Protein AF-A0ABD1WNF9-F1 (afdb_monomer_lite)

Structure (mmCIF, N/CA/C/O backbone):
data_AF-A0ABD1WNF9-F1
#
_entry.id   AF-A0ABD1WNF9-F1
#
loop_
_atom_site.group_PDB
_atom_site.id
_atom_site.type_symbol
_atom_site.label_atom_id
_atom_site.label_alt_id
_atom_site.label_comp_id
_atom_site.label_asym_id
_atom_site.label_entity_id
_atom_site.label_seq_id
_atom_site.pdbx_PDB_ins_code
_atom_site.Cartn_x
_atom_site.Cartn_y
_atom_site.Cartn_z
_atom_site.occupancy
_atom_site.B_iso_or_equiv
_atom_site.auth_seq_id
_atom_site.auth_comp_id
_atom_site.auth_asym_id
_atom_site.auth_atom_id
_atom_site.pdbx_PDB_model_num
ATOM 1 N N . MET A 1 1 ? 26.201 23.017 -16.719 1.00 38.09 1 MET A N 1
ATOM 2 C CA . MET A 1 1 ? 25.060 22.363 -17.398 1.00 38.09 1 MET A CA 1
ATOM 3 C C . MET A 1 1 ? 24.218 21.630 -16.353 1.00 38.09 1 MET A C 1
ATOM 5 O O . MET A 1 1 ? 24.542 20.507 -15.992 1.00 38.09 1 MET A O 1
ATOM 9 N N . VAL A 1 2 ? 23.198 22.276 -15.782 1.00 37.41 2 VAL A N 1
ATOM 10 C CA . VAL A 1 2 ? 22.316 21.637 -14.786 1.00 37.41 2 VAL A CA 1
ATOM 11 C C . VAL A 1 2 ? 21.243 20.855 -15.546 1.00 37.41 2 VAL A C 1
ATOM 13 O O . VAL A 1 2 ? 20.424 21.456 -16.235 1.00 37.41 2 VAL A O 1
ATOM 16 N N . LYS A 1 3 ? 21.259 19.516 -15.471 1.00 38.62 3 LYS A N 1
ATOM 17 C CA . LYS A 1 3 ? 20.184 18.677 -16.029 1.00 38.62 3 LYS A CA 1
ATOM 18 C C . LYS A 1 3 ? 18.899 18.947 -15.240 1.00 38.62 3 LYS A C 1
ATOM 20 O O . LYS A 1 3 ? 18.808 18.597 -14.064 1.00 38.62 3 LYS A O 1
ATOM 25 N N . GLY A 1 4 ? 17.924 19.589 -15.881 1.00 35.06 4 GLY A N 1
ATOM 26 C CA . GLY A 1 4 ? 16.604 19.839 -15.308 1.00 35.06 4 GLY A CA 1
ATOM 27 C C . GLY A 1 4 ? 15.901 18.528 -14.953 1.00 35.06 4 GLY A C 1
ATOM 28 O O . GLY A 1 4 ? 15.730 17.656 -15.803 1.00 35.06 4 GLY A O 1
ATOM 29 N N . ARG A 1 5 ? 15.493 18.379 -13.686 1.00 37.81 5 ARG A N 1
ATOM 30 C CA . ARG A 1 5 ? 14.585 17.310 -13.252 1.00 37.81 5 ARG A CA 1
ATOM 31 C C . ARG A 1 5 ? 13.204 17.591 -13.835 1.00 37.81 5 ARG A C 1
ATOM 33 O O . ARG A 1 5 ? 12.504 18.480 -13.361 1.00 37.81 5 ARG A O 1
ATOM 40 N N . GLN A 1 6 ? 12.799 16.807 -14.826 1.00 34.72 6 GLN A N 1
ATOM 41 C CA . GLN A 1 6 ? 11.392 16.667 -15.187 1.00 34.72 6 GLN A CA 1
ATOM 42 C C . GLN A 1 6 ? 10.693 15.983 -14.004 1.00 34.72 6 GLN A C 1
ATOM 44 O O . GLN A 1 6 ? 10.845 14.780 -13.795 1.00 34.72 6 GLN A O 1
ATOM 49 N N . LYS A 1 7 ? 9.994 16.757 -13.167 1.00 34.06 7 LYS A N 1
ATOM 50 C CA . LYS A 1 7 ? 9.089 16.182 -12.169 1.00 34.06 7 LYS A CA 1
ATOM 51 C C . LYS A 1 7 ? 7.933 15.544 -12.932 1.00 34.06 7 LYS A C 1
ATOM 53 O O . LYS A 1 7 ? 7.216 16.240 -13.647 1.00 34.06 7 LYS A O 1
ATOM 58 N N . GLN A 1 8 ? 7.786 14.225 -12.810 1.00 43.91 8 GLN A N 1
ATOM 59 C CA . GLN A 1 8 ? 6.641 13.506 -13.359 1.00 43.91 8 GLN A CA 1
ATOM 60 C C . GLN A 1 8 ? 5.372 14.141 -12.779 1.00 43.91 8 GLN A C 1
ATOM 62 O O . GLN A 1 8 ? 5.167 14.157 -11.568 1.00 43.91 8 GLN A O 1
ATOM 67 N N . LYS A 1 9 ? 4.565 14.731 -13.657 1.00 35.78 9 LYS A N 1
ATOM 68 C CA . LYS A 1 9 ? 3.276 15.335 -13.329 1.00 35.78 9 LYS A CA 1
ATOM 69 C C . LYS A 1 9 ? 2.380 14.254 -12.718 1.00 35.78 9 LYS A C 1
ATOM 71 O O . LYS A 1 9 ? 2.201 13.211 -13.342 1.00 35.78 9 LYS A O 1
ATOM 76 N N . TYR A 1 10 ? 1.853 14.506 -11.520 1.00 41.12 10 TYR A N 1
ATOM 77 C CA . TYR A 1 10 ? 0.795 13.708 -10.894 1.00 41.12 10 TYR A CA 1
ATOM 78 C C . TYR A 1 10 ? -0.298 13.418 -11.935 1.00 41.12 10 TYR A C 1
ATOM 80 O O . TYR A 1 10 ? -0.818 14.350 -12.557 1.00 41.12 10 TYR A O 1
ATOM 88 N N . ARG A 1 11 ? -0.566 12.132 -12.196 1.00 43.72 11 ARG A N 1
ATOM 89 C CA . ARG A 1 11 ? -1.571 11.657 -13.157 1.00 43.72 11 ARG A CA 1
ATOM 90 C C . ARG A 1 11 ? -2.791 11.177 -12.360 1.00 43.72 11 ARG A C 1
ATOM 92 O O . ARG A 1 11 ? -2.785 10.036 -11.909 1.00 43.72 11 ARG A O 1
ATOM 99 N N . PRO A 1 12 ? -3.823 12.017 -12.177 1.00 37.00 12 PRO A N 1
ATOM 100 C CA . PRO A 1 12 ? -5.008 11.665 -11.388 1.00 37.00 12 PRO A CA 1
ATOM 101 C C . PRO A 1 12 ? -5.859 10.536 -12.001 1.00 37.00 12 PRO A C 1
ATOM 103 O O . PRO A 1 12 ? -6.752 10.021 -11.345 1.00 37.00 12 PRO A O 1
ATOM 106 N N . GLU A 1 13 ? -5.585 10.117 -13.238 1.00 37.06 13 GLU A N 1
ATOM 107 C CA . GLU A 1 13 ? -6.429 9.173 -13.987 1.00 37.06 13 GLU A CA 1
ATOM 108 C C . GLU A 1 13 ? -6.183 7.691 -13.647 1.00 37.06 13 GLU A C 1
ATOM 110 O O . GLU A 1 13 ? -7.001 6.845 -13.987 1.00 37.06 13 GLU A O 1
ATOM 115 N N . ILE A 1 14 ? -5.109 7.359 -12.920 1.00 43.38 14 ILE A N 1
ATOM 116 C CA . ILE A 1 14 ? -4.893 5.999 -12.375 1.00 43.38 14 ILE A CA 1
ATOM 117 C C . ILE A 1 14 ? -5.662 5.812 -11.045 1.00 43.38 14 ILE A C 1
ATOM 119 O O . ILE A 1 14 ? -5.807 4.703 -10.536 1.00 43.38 14 ILE A O 1
ATOM 123 N N . PHE A 1 15 ? -6.207 6.898 -10.484 1.00 40.81 15 PHE A N 1
ATOM 124 C CA . PHE A 1 15 ? -6.558 6.992 -9.066 1.00 40.81 15 PHE A CA 1
ATOM 125 C C . PHE A 1 15 ? -7.985 6.553 -8.689 1.00 40.81 15 PHE A C 1
ATOM 127 O O . PHE A 1 15 ? -8.311 6.540 -7.504 1.00 40.81 15 PHE A O 1
ATOM 134 N N . GLU A 1 16 ? -8.832 6.171 -9.647 1.00 36.72 16 GLU A N 1
ATOM 135 C CA . GLU A 1 16 ? -10.251 5.856 -9.377 1.00 36.72 16 GLU A CA 1
ATOM 136 C C . GLU A 1 16 ? -10.591 4.353 -9.363 1.00 36.72 16 GLU A C 1
ATOM 138 O O . GLU A 1 16 ? -11.639 3.983 -8.845 1.00 36.72 16 GLU A O 1
ATOM 143 N N . SER A 1 17 ? -9.739 3.448 -9.865 1.00 36.03 17 SER A N 1
ATOM 144 C CA . SER A 1 17 ? -10.204 2.076 -10.174 1.00 36.03 17 SER A CA 1
ATOM 145 C C . SER A 1 17 ? -9.730 0.939 -9.254 1.00 36.03 17 SER A C 1
ATOM 147 O O . SER A 1 17 ? -10.156 -0.196 -9.460 1.00 36.03 17 SER A O 1
ATOM 149 N N . CYS A 1 18 ? -8.861 1.156 -8.263 1.00 40.19 18 CYS A N 1
ATOM 150 C CA . CYS A 1 18 ? -8.205 0.030 -7.572 1.00 40.19 18 CYS A CA 1
ATOM 151 C C . CYS A 1 18 ? -8.088 0.183 -6.052 1.00 40.19 18 CYS A C 1
ATOM 153 O O . CYS A 1 18 ? -7.005 0.085 -5.491 1.00 40.19 18 CYS A O 1
ATOM 155 N N . ALA A 1 19 ? -9.211 0.391 -5.364 1.00 41.78 19 ALA A N 1
ATOM 156 C CA . ALA A 1 19 ? -9.322 0.016 -3.953 1.00 41.78 19 ALA A CA 1
ATOM 157 C C . ALA A 1 19 ? -10.797 -0.118 -3.548 1.00 41.78 19 ALA A C 1
ATOM 159 O O . ALA A 1 19 ? -11.384 0.804 -2.980 1.00 41.78 19 ALA A O 1
ATOM 160 N N . ILE A 1 20 ? -11.410 -1.279 -3.795 1.00 41.22 20 ILE A N 1
ATOM 161 C CA . ILE A 1 20 ? -12.638 -1.638 -3.074 1.00 41.22 20 ILE A CA 1
ATOM 162 C C . ILE A 1 20 ? -12.205 -2.150 -1.698 1.00 41.22 20 ILE A C 1
ATOM 164 O O . ILE A 1 20 ? -11.881 -3.319 -1.515 1.00 41.22 20 ILE A O 1
ATOM 168 N N . ALA A 1 21 ? -12.144 -1.240 -0.730 1.00 44.72 21 ALA A N 1
ATOM 169 C CA . ALA A 1 21 ? -11.974 -1.570 0.677 1.00 44.72 21 ALA A CA 1
ATOM 170 C C . ALA A 1 21 ? -13.355 -1.780 1.313 1.00 44.72 21 ALA A C 1
ATOM 172 O O . ALA A 1 21 ? -14.084 -0.812 1.536 1.00 44.72 21 ALA A O 1
ATOM 173 N N . SER A 1 22 ? -13.712 -3.029 1.619 1.00 43.25 22 SER A N 1
ATOM 174 C CA . SER A 1 22 ? -14.853 -3.321 2.494 1.00 43.25 22 SER A CA 1
ATOM 175 C C . SER A 1 22 ? -14.349 -3.392 3.934 1.00 43.25 22 SER A C 1
ATOM 177 O O . SER A 1 22 ? -13.596 -4.301 4.279 1.00 43.25 22 SER A O 1
ATOM 179 N N . ALA A 1 23 ? -14.735 -2.419 4.759 1.00 47.34 23 ALA A N 1
ATOM 180 C CA . ALA A 1 23 ? -14.461 -2.394 6.192 1.00 47.34 23 ALA A CA 1
ATOM 181 C C . ALA A 1 23 ? -15.792 -2.246 6.943 1.00 47.34 23 ALA A C 1
ATOM 183 O O . ALA A 1 23 ? -16.537 -1.301 6.689 1.00 47.34 23 ALA A O 1
ATOM 184 N N . THR A 1 24 ? -16.098 -3.186 7.835 1.00 44.91 24 THR A N 1
ATOM 185 C CA . THR A 1 24 ? -17.249 -3.145 8.754 1.00 44.91 24 THR A CA 1
ATOM 186 C C . THR A 1 24 ? -16.813 -2.572 10.103 1.00 44.91 24 THR A C 1
ATOM 188 O O . THR A 1 24 ? -15.778 -2.971 10.625 1.00 44.91 24 THR A O 1
ATOM 191 N N . GLU A 1 25 ? -17.567 -1.621 10.658 1.00 39.94 25 GLU A N 1
ATOM 192 C CA . GLU A 1 25 ? -17.154 -0.802 11.810 1.00 39.94 25 GLU A CA 1
ATOM 193 C C . GLU A 1 25 ? -17.573 -1.388 13.174 1.00 39.94 25 GLU A C 1
ATOM 195 O O . GLU A 1 25 ? -18.751 -1.344 13.518 1.00 39.94 25 GLU A O 1
ATOM 200 N N . HIS A 1 26 ? -16.614 -1.873 13.975 1.00 45.22 26 HIS A N 1
ATOM 201 C CA . HIS A 1 26 ? -16.548 -1.736 15.446 1.00 45.22 26 HIS A CA 1
ATOM 202 C C . HIS A 1 26 ? -15.236 -2.339 15.983 1.00 45.22 26 HIS A C 1
ATOM 204 O O . HIS A 1 26 ? -14.664 -3.229 15.362 1.00 45.22 26 HIS A O 1
ATOM 210 N N . TRP A 1 27 ? -14.727 -1.813 17.101 1.00 50.66 27 TRP A N 1
ATOM 211 C CA . TRP A 1 27 ? -13.357 -2.053 17.567 1.00 50.66 27 TRP A CA 1
ATOM 212 C C . TRP A 1 27 ? -13.242 -3.150 18.629 1.00 50.66 27 TRP A C 1
ATOM 214 O O . TRP A 1 27 ? -13.549 -2.897 19.792 1.00 50.66 27 TRP A O 1
ATOM 224 N N . GLN A 1 28 ? -12.675 -4.298 18.244 1.00 43.78 28 GLN A N 1
ATOM 225 C CA . GLN A 1 28 ? -11.887 -5.196 19.099 1.00 43.78 28 GLN A CA 1
ATOM 226 C C . GLN A 1 28 ? -11.015 -6.092 18.199 1.00 43.78 28 GLN A C 1
ATOM 228 O O . GLN A 1 28 ? -11.530 -6.994 17.566 1.00 43.78 28 GLN A O 1
ATOM 233 N N . THR A 1 29 ? -9.716 -5.767 18.094 1.00 47.03 29 THR A N 1
ATOM 234 C CA . THR A 1 29 ? -8.624 -6.508 17.403 1.00 47.03 29 THR A CA 1
ATOM 235 C C . THR A 1 29 ? -8.866 -7.023 15.963 1.00 47.03 29 THR A C 1
ATOM 237 O O . THR A 1 29 ? -9.859 -7.646 15.613 1.00 47.03 29 THR A O 1
ATOM 240 N N . ALA A 1 30 ? -7.917 -6.757 15.057 1.00 53.53 30 ALA A N 1
ATOM 241 C CA . ALA A 1 30 ? -7.964 -7.304 13.698 1.00 53.53 30 ALA A CA 1
ATOM 242 C C . ALA A 1 30 ? -7.572 -8.790 13.722 1.00 53.53 30 ALA A C 1
ATOM 244 O O . ALA A 1 30 ? -6.387 -9.115 13.666 1.00 53.53 30 ALA A O 1
ATOM 245 N N . ASP A 1 31 ? -8.559 -9.679 13.814 1.00 56.00 31 ASP A N 1
ATOM 246 C CA . ASP A 1 31 ? -8.329 -11.124 13.933 1.00 56.00 31 ASP A CA 1
ATOM 247 C C . ASP A 1 31 ? -7.832 -11.753 12.620 1.00 56.00 31 ASP A C 1
ATOM 249 O O . ASP A 1 31 ? -7.121 -12.759 12.633 1.00 56.00 31 ASP A O 1
ATOM 253 N N . ALA A 1 32 ? -8.158 -11.151 11.466 1.00 63.84 32 ALA A N 1
ATOM 254 C CA . ALA A 1 32 ? -7.651 -11.590 10.166 1.00 63.84 32 ALA A CA 1
ATOM 255 C C . ALA A 1 32 ? -7.634 -10.464 9.117 1.00 63.84 32 ALA A C 1
ATOM 257 O O . ALA A 1 32 ? -8.624 -9.765 8.899 1.00 63.84 32 ALA A O 1
ATOM 258 N N . SER A 1 33 ? -6.523 -10.340 8.382 1.00 69.38 33 SER A N 1
ATOM 259 C CA . SER A 1 33 ? -6.440 -9.514 7.170 1.00 69.38 33 SER A CA 1
ATOM 260 C C . SER A 1 33 ? -6.066 -10.378 5.965 1.00 69.38 33 SER A C 1
ATOM 262 O O . SER A 1 33 ? -5.162 -11.213 6.034 1.00 69.38 33 SER A O 1
ATOM 264 N N . LYS A 1 34 ? -6.780 -10.202 4.848 1.00 78.88 34 LYS A N 1
ATOM 265 C CA . LYS A 1 34 ? -6.513 -10.881 3.575 1.00 78.88 34 LYS A CA 1
ATOM 266 C C . LYS A 1 34 ? -6.234 -9.824 2.510 1.00 78.88 34 LYS A C 1
ATOM 268 O O . LYS A 1 34 ? -7.035 -8.915 2.305 1.00 78.88 34 LYS A O 1
ATOM 273 N N . LEU A 1 35 ? -5.094 -9.960 1.839 1.00 82.81 35 LEU A N 1
ATOM 274 C CA . LEU A 1 35 ? -4.640 -9.063 0.780 1.00 82.81 35 LEU A CA 1
ATOM 275 C C . LEU A 1 35 ? -4.376 -9.876 -0.490 1.00 82.81 35 LEU A C 1
ATOM 277 O O . LEU A 1 35 ? -3.694 -10.902 -0.429 1.00 82.81 35 LEU A O 1
ATOM 281 N N . VAL A 1 36 ? -4.904 -9.426 -1.625 1.00 85.94 36 VAL A N 1
ATOM 282 C CA . VAL A 1 36 ? -4.656 -10.009 -2.953 1.00 85.94 36 VAL A CA 1
ATOM 283 C C . VAL A 1 36 ? -4.009 -8.946 -3.827 1.00 85.94 36 VAL A C 1
ATOM 285 O O . VAL A 1 36 ? -4.473 -7.810 -3.841 1.00 85.94 36 VAL A O 1
ATOM 288 N N . PHE A 1 37 ? -2.946 -9.319 -4.538 1.00 86.50 37 PHE A N 1
ATOM 289 C CA . PHE A 1 37 ? -2.205 -8.436 -5.435 1.00 86.50 37 PHE A CA 1
ATOM 290 C C . PHE A 1 37 ? -2.102 -9.095 -6.804 1.00 86.50 37 PHE A C 1
ATOM 292 O O . PHE A 1 37 ? -1.540 -10.184 -6.914 1.00 86.50 37 PHE A O 1
ATOM 299 N N . ASP A 1 38 ? -2.627 -8.425 -7.819 1.00 85.38 38 ASP A N 1
ATOM 300 C CA . ASP A 1 38 ? -2.501 -8.803 -9.221 1.00 85.38 38 ASP A CA 1
ATOM 301 C C . ASP A 1 38 ? -1.567 -7.794 -9.894 1.00 85.38 38 ASP A C 1
ATOM 303 O O . ASP A 1 38 ? -1.852 -6.597 -9.919 1.00 85.38 38 ASP A O 1
ATOM 307 N N . GLY A 1 39 ? -0.377 -8.237 -10.292 1.00 87.94 39 GLY A N 1
ATOM 308 C CA . GLY A 1 39 ? 0.677 -7.379 -10.834 1.00 87.94 39 GLY A CA 1
ATOM 309 C C . GLY A 1 39 ? 0.698 -7.411 -12.357 1.00 87.94 39 GLY A C 1
ATOM 310 O O . GLY A 1 39 ? 0.523 -8.468 -12.955 1.00 87.94 39 GLY A O 1
ATOM 311 N N . HIS A 1 40 ? 0.991 -6.279 -12.990 1.00 89.19 40 HIS A N 1
ATOM 312 C CA . HIS A 1 40 ? 1.162 -6.187 -14.439 1.00 89.19 40 HIS A CA 1
ATOM 313 C C . HIS A 1 40 ? 2.345 -5.282 -14.799 1.00 89.19 40 HIS A C 1
ATOM 315 O O . HIS A 1 40 ? 2.712 -4.385 -14.043 1.00 89.19 40 HIS A O 1
ATOM 321 N N . GLY A 1 41 ?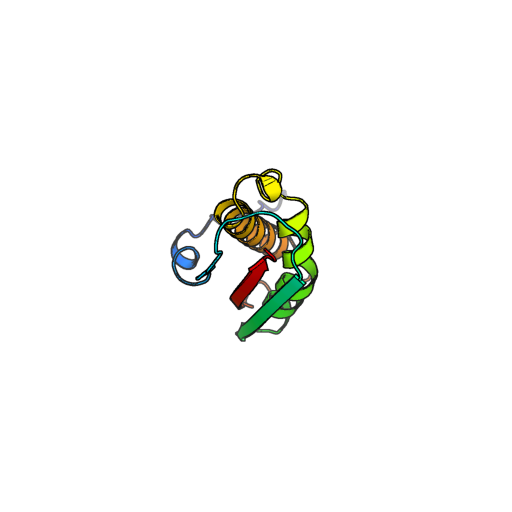 2.959 -5.507 -15.965 1.00 86.75 41 GLY A N 1
ATOM 322 C CA . GLY A 1 41 ? 4.101 -4.700 -16.422 1.00 86.75 41 GLY A CA 1
ATOM 323 C C . GLY A 1 41 ? 5.360 -4.830 -15.552 1.00 86.75 41 GLY A C 1
ATOM 324 O O . GLY A 1 41 ? 6.193 -3.941 -15.578 1.00 86.75 41 GLY A O 1
ATOM 325 N N . GLY A 1 42 ? 5.478 -5.900 -14.756 1.00 88.94 42 GLY A N 1
ATOM 326 C CA . GLY A 1 42 ? 6.585 -6.139 -13.824 1.00 88.94 42 GLY A CA 1
ATOM 327 C C . GLY A 1 42 ? 6.097 -6.609 -12.449 1.00 88.94 42 GLY A C 1
ATOM 328 O O . GLY A 1 42 ? 4.910 -6.533 -12.136 1.00 88.94 42 GLY A O 1
ATOM 329 N N . ILE A 1 43 ? 7.008 -7.118 -11.614 1.00 90.75 43 ILE A N 1
ATOM 330 C CA . ILE A 1 43 ? 6.676 -7.639 -10.269 1.00 90.75 43 ILE A CA 1
ATOM 331 C C . ILE A 1 43 ? 6.824 -6.597 -9.154 1.00 90.75 43 ILE A C 1
ATOM 333 O O . ILE A 1 43 ? 6.438 -6.861 -8.009 1.00 90.75 43 ILE A O 1
ATOM 337 N N . ASP A 1 44 ? 7.421 -5.448 -9.468 1.00 92.69 44 ASP A N 1
ATOM 338 C CA . ASP A 1 44 ? 7.904 -4.490 -8.478 1.00 92.69 44 ASP A CA 1
ATOM 339 C C . ASP A 1 44 ? 6.759 -3.799 -7.750 1.00 92.69 44 ASP A C 1
ATOM 341 O O . ASP A 1 44 ? 6.742 -3.829 -6.522 1.00 92.69 44 ASP A O 1
ATOM 345 N N . ALA A 1 45 ? 5.760 -3.276 -8.466 1.00 91.19 45 ALA A N 1
ATOM 346 C CA . ALA A 1 45 ? 4.578 -2.671 -7.855 1.00 91.19 45 ALA A CA 1
ATOM 347 C C . ALA A 1 45 ? 3.845 -3.643 -6.912 1.00 91.19 45 ALA A C 1
ATOM 349 O O . ALA A 1 45 ? 3.605 -3.319 -5.748 1.00 91.19 45 ALA A O 1
ATOM 350 N N . ALA A 1 46 ? 3.554 -4.868 -7.365 1.00 90.19 46 ALA A N 1
ATOM 351 C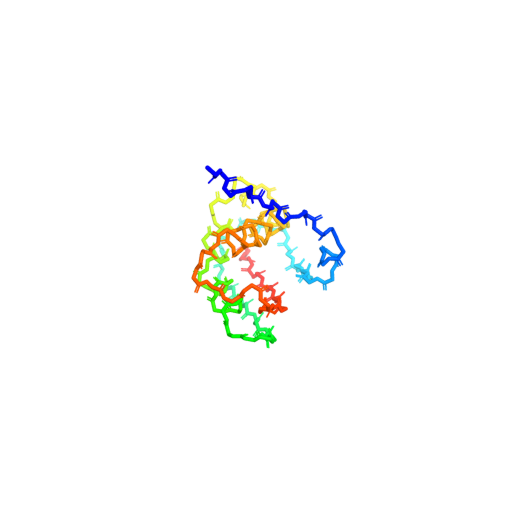 CA . ALA A 1 46 ? 2.885 -5.883 -6.544 1.00 90.19 46 ALA A CA 1
ATOM 352 C C . ALA A 1 46 ? 3.717 -6.264 -5.307 1.00 90.19 46 ALA A C 1
ATOM 354 O O . ALA A 1 46 ? 3.204 -6.344 -4.188 1.00 90.19 46 ALA A O 1
ATOM 355 N N . SER A 1 47 ? 5.026 -6.461 -5.486 1.00 93.25 47 SER A N 1
ATOM 356 C CA . SER A 1 47 ? 5.936 -6.822 -4.396 1.00 93.25 47 SER A CA 1
ATOM 357 C C . SER A 1 47 ? 6.135 -5.682 -3.401 1.00 93.25 47 SER A C 1
ATOM 359 O O . SER A 1 47 ? 6.206 -5.932 -2.197 1.00 93.25 47 SER A O 1
ATOM 361 N N . PHE A 1 48 ? 6.223 -4.444 -3.882 1.00 94.12 48 PHE A N 1
ATOM 362 C CA . PHE A 1 48 ? 6.370 -3.253 -3.059 1.00 94.12 48 PHE A CA 1
ATOM 363 C C . PHE A 1 48 ? 5.116 -3.009 -2.226 1.00 94.12 48 PHE A C 1
ATOM 365 O O . PHE A 1 48 ? 5.212 -2.883 -1.004 1.00 94.12 48 PHE A O 1
ATOM 372 N N . THR A 1 49 ? 3.940 -3.018 -2.855 1.00 92.19 49 THR A N 1
ATOM 373 C CA . THR A 1 49 ? 2.669 -2.802 -2.158 1.00 92.19 49 THR A CA 1
ATOM 374 C C . THR A 1 49 ? 2.448 -3.888 -1.110 1.00 92.19 49 THR A C 1
ATOM 376 O O . THR A 1 49 ? 2.217 -3.561 0.052 1.00 92.19 49 THR A O 1
ATOM 379 N N . ARG A 1 50 ? 2.651 -5.171 -1.448 1.00 90.44 50 ARG A N 1
ATOM 380 C CA . ARG A 1 50 ? 2.537 -6.285 -0.488 1.00 90.44 50 ARG A CA 1
ATOM 381 C C . ARG A 1 50 ? 3.438 -6.124 0.739 1.00 90.44 50 ARG A C 1
ATOM 383 O O . ARG A 1 50 ? 3.021 -6.459 1.842 1.00 90.44 50 ARG A O 1
ATOM 390 N N . LYS A 1 51 ? 4.665 -5.626 0.559 1.00 92.81 51 LYS A N 1
ATOM 391 C CA . LYS A 1 51 ? 5.638 -5.447 1.651 1.00 92.81 51 LYS A CA 1
ATOM 392 C C . LYS A 1 51 ? 5.319 -4.260 2.564 1.00 92.81 51 LYS A C 1
ATOM 394 O O . LYS A 1 51 ? 5.697 -4.295 3.730 1.00 92.81 51 LYS A O 1
ATOM 399 N N . ASN A 1 52 ? 4.666 -3.215 2.051 1.00 93.38 52 ASN A N 1
ATOM 400 C CA . ASN A 1 52 ? 4.544 -1.938 2.762 1.00 93.38 52 ASN A CA 1
ATOM 401 C C . ASN A 1 52 ? 3.113 -1.581 3.188 1.00 93.38 52 ASN A C 1
ATOM 403 O O . ASN A 1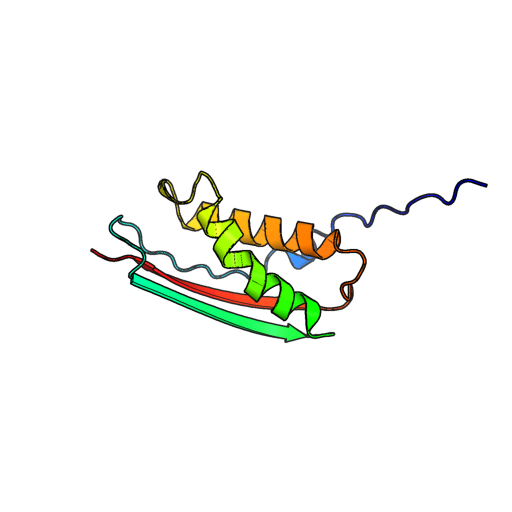 52 ? 2.945 -0.837 4.153 1.00 93.38 52 ASN A O 1
ATOM 407 N N . ILE A 1 53 ? 2.080 -2.095 2.512 1.00 91.19 53 ILE A N 1
ATOM 408 C CA . ILE A 1 53 ? 0.707 -1.601 2.695 1.00 91.19 53 ILE A CA 1
ATOM 409 C C . ILE A 1 53 ? 0.189 -1.797 4.122 1.00 91.19 53 ILE A C 1
ATOM 411 O O . ILE A 1 53 ? -0.395 -0.877 4.682 1.00 91.19 53 ILE A O 1
ATOM 415 N N . LEU A 1 54 ? 0.467 -2.943 4.755 1.00 88.50 54 LEU A N 1
ATOM 416 C CA . LEU A 1 54 ? 0.010 -3.217 6.121 1.00 88.50 54 LEU A CA 1
ATOM 417 C C . LEU A 1 54 ? 0.627 -2.237 7.127 1.00 88.50 54 LEU A C 1
ATOM 419 O O . LEU A 1 54 ? -0.070 -1.701 7.983 1.00 88.50 54 LEU A O 1
ATOM 423 N N . LYS A 1 55 ? 1.922 -1.939 6.969 1.00 91.50 55 LYS A N 1
ATOM 424 C CA . LYS A 1 55 ? 2.625 -0.934 7.770 1.00 91.50 55 LYS A CA 1
ATOM 425 C C . LYS A 1 55 ? 1.977 0.440 7.605 1.00 91.50 55 LYS A C 1
ATOM 427 O O . LYS A 1 55 ? 1.702 1.104 8.595 1.00 91.50 55 LYS A O 1
ATOM 432 N N . PHE A 1 56 ? 1.692 0.855 6.372 1.00 94.12 56 PHE A N 1
ATOM 433 C CA . PHE A 1 56 ? 1.064 2.153 6.121 1.00 94.12 56 PHE A CA 1
ATOM 434 C C . PHE A 1 56 ? -0.359 2.254 6.671 1.00 94.12 56 PHE A C 1
ATOM 436 O O . PHE A 1 56 ? -0.741 3.334 7.106 1.00 94.12 56 PHE A O 1
ATOM 443 N N . ILE A 1 57 ? -1.115 1.152 6.685 1.00 88.75 57 ILE A N 1
ATOM 444 C CA . ILE A 1 57 ? -2.440 1.093 7.314 1.00 88.75 57 ILE A CA 1
ATOM 445 C C . ILE A 1 57 ? -2.320 1.298 8.827 1.00 88.75 57 ILE A C 1
ATOM 447 O O . ILE A 1 57 ? -3.027 2.135 9.377 1.00 88.75 57 ILE A O 1
ATOM 451 N N . LEU A 1 58 ? -1.426 0.554 9.488 1.00 87.75 58 LEU A N 1
ATOM 452 C CA . LEU A 1 58 ? -1.265 0.579 10.947 1.00 87.75 58 LEU A CA 1
ATOM 453 C C . LEU A 1 58 ? -0.652 1.887 11.469 1.00 87.75 58 LEU A C 1
ATOM 455 O O . LEU A 1 58 ? -0.938 2.294 12.590 1.00 87.75 58 LEU A O 1
ATOM 459 N N . GLU A 1 59 ? 0.195 2.539 10.672 1.00 92.25 59 GLU A N 1
ATOM 460 C CA . GLU A 1 59 ? 0.817 3.824 11.015 1.00 92.25 59 GLU A CA 1
ATOM 461 C C . GLU A 1 59 ? -0.092 5.037 10.760 1.00 92.25 59 GLU A C 1
ATOM 463 O O . GLU A 1 59 ? 0.257 6.147 11.167 1.00 92.25 59 GLU A O 1
ATOM 468 N N . ASP A 1 60 ? -1.218 4.877 10.056 1.00 92.88 60 ASP A N 1
ATOM 469 C CA . ASP A 1 60 ? -2.124 5.997 9.800 1.00 92.88 60 ASP A CA 1
ATOM 470 C C . ASP A 1 60 ? -2.875 6.382 11.080 1.00 92.88 60 ASP A C 1
ATOM 472 O O . ASP A 1 60 ? -3.479 5.546 11.751 1.00 92.88 60 ASP A O 1
ATOM 476 N N . SER A 1 61 ? -2.893 7.674 11.409 1.00 91.94 61 SER A N 1
ATOM 477 C CA . SER A 1 61 ? -3.563 8.172 12.616 1.00 91.94 61 SER A CA 1
ATOM 478 C C . SER A 1 61 ? -5.075 7.940 12.616 1.00 91.94 61 SER A C 1
ATOM 480 O O . SER A 1 61 ? -5.692 7.929 13.678 1.00 91.94 61 SER A O 1
ATOM 482 N N . HIS A 1 62 ? -5.685 7.739 11.446 1.00 89.00 62 HIS A N 1
ATOM 483 C CA . HIS A 1 62 ? -7.099 7.408 11.325 1.00 89.00 62 HIS A CA 1
ATOM 484 C C . HIS A 1 62 ? -7.349 5.912 11.434 1.00 89.00 62 HIS A C 1
ATOM 486 O O . HIS A 1 62 ? -8.507 5.524 11.318 1.00 89.00 62 HIS A O 1
ATOM 492 N N . PHE A 1 63 ? -6.327 5.074 11.649 1.00 84.25 63 PHE A N 1
ATOM 493 C CA . PHE A 1 63 ? -6.529 3.638 11.794 1.00 84.25 63 PHE A CA 1
ATOM 494 C C . PHE A 1 63 ? -7.573 3.374 12.873 1.00 84.25 63 PHE A C 1
ATOM 496 O O . PHE A 1 63 ? -8.618 2.848 12.530 1.00 84.25 63 PHE A O 1
ATOM 503 N N . SER A 1 64 ? -7.391 3.889 14.094 1.00 80.38 64 SER A N 1
ATOM 504 C CA . SER A 1 64 ? -8.334 3.742 15.219 1.00 80.38 64 SER A CA 1
ATOM 505 C C . SER A 1 64 ? -9.649 4.528 15.092 1.00 80.38 64 SER A C 1
ATOM 507 O O . SER A 1 64 ? -10.617 4.211 15.775 1.00 80.38 64 SER A O 1
ATOM 509 N N . ALA A 1 65 ? -9.706 5.561 14.248 1.00 78.88 65 ALA A N 1
ATOM 510 C CA . ALA A 1 65 ? -10.874 6.442 14.127 1.00 78.88 65 ALA A CA 1
ATOM 511 C C . ALA A 1 65 ? -11.761 6.121 12.911 1.00 78.88 65 ALA A C 1
ATOM 513 O O . ALA A 1 65 ? -12.918 6.527 12.867 1.00 78.88 65 ALA A O 1
ATOM 514 N N . GLY A 1 66 ? -11.223 5.428 11.905 1.00 80.12 66 GLY A N 1
ATOM 515 C CA . GLY A 1 66 ? -11.907 5.162 10.646 1.00 80.12 66 GLY A CA 1
ATOM 516 C C . GLY A 1 66 ? -11.034 4.385 9.664 1.00 80.12 66 GLY A C 1
ATOM 517 O O . GLY A 1 66 ? -10.324 4.964 8.836 1.00 80.12 66 GLY A O 1
ATOM 518 N N . VAL A 1 67 ? -11.169 3.057 9.688 1.00 82.31 67 VAL A N 1
ATOM 519 C CA . VAL A 1 67 ? -10.399 2.114 8.857 1.00 82.31 67 VAL A CA 1
ATOM 520 C C . VAL A 1 67 ? -10.475 2.442 7.369 1.00 82.31 67 VAL A C 1
ATOM 522 O O . VAL A 1 67 ? -9.470 2.365 6.667 1.00 82.31 67 VAL A O 1
ATOM 525 N N . LYS A 1 68 ? -11.640 2.867 6.869 1.00 84.31 68 LYS A N 1
ATOM 526 C CA . LYS A 1 68 ? -11.805 3.250 5.459 1.00 84.31 68 LYS A CA 1
ATOM 527 C C . LYS A 1 68 ? -10.862 4.391 5.058 1.00 84.31 68 LYS A C 1
ATOM 529 O O . LYS A 1 68 ? -10.286 4.368 3.970 1.00 84.31 68 LYS A O 1
ATOM 534 N N . ARG A 1 69 ? -10.680 5.380 5.939 1.00 87.56 69 ARG A N 1
ATOM 535 C CA . ARG A 1 69 ? -9.771 6.509 5.704 1.00 87.56 69 ARG A CA 1
ATOM 536 C C . ARG A 1 69 ? -8.313 6.074 5.811 1.00 87.56 69 ARG A C 1
ATOM 538 O O . ARG A 1 69 ? -7.529 6.444 4.942 1.00 87.56 69 ARG A O 1
ATOM 545 N N . ALA A 1 70 ? -7.982 5.250 6.802 1.00 89.19 70 ALA A N 1
ATOM 546 C CA . ALA A 1 70 ? -6.641 4.690 6.952 1.00 89.19 70 ALA A CA 1
ATOM 547 C C . ALA A 1 70 ? -6.222 3.856 5.732 1.00 89.19 70 ALA A C 1
ATOM 549 O O . ALA A 1 70 ? -5.130 4.043 5.206 1.00 89.19 70 ALA A O 1
ATOM 550 N N . LEU A 1 71 ? -7.118 3.008 5.214 1.00 88.56 71 LEU A N 1
ATOM 551 C CA . LEU A 1 71 ? -6.890 2.232 3.994 1.00 88.56 71 LEU A CA 1
ATOM 552 C C . LEU A 1 71 ? -6.613 3.146 2.799 1.00 88.56 71 LEU A C 1
ATOM 554 O O . LEU A 1 71 ? -5.593 2.986 2.132 1.00 88.56 71 LEU A O 1
ATOM 558 N N . ARG A 1 72 ? -7.469 4.148 2.558 1.00 89.94 72 ARG A N 1
ATOM 559 C CA . ARG A 1 72 ? -7.264 5.116 1.470 1.00 89.94 72 ARG A CA 1
ATOM 560 C C . ARG A 1 72 ?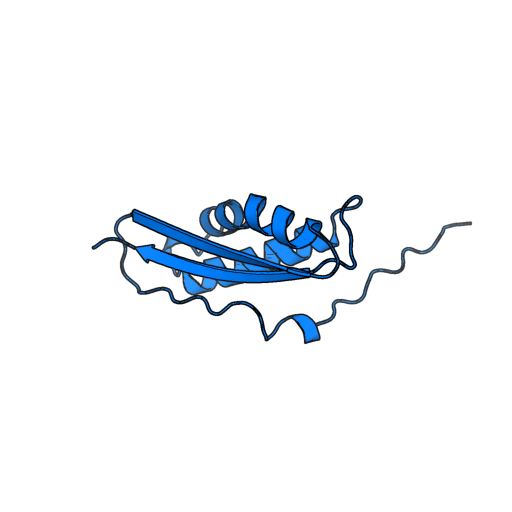 -5.909 5.817 1.583 1.00 89.94 72 ARG A C 1
ATOM 562 O O . ARG A 1 72 ? -5.167 5.860 0.606 1.00 89.94 72 ARG A O 1
ATOM 569 N N . ASN A 1 73 ? -5.575 6.341 2.760 1.00 92.50 73 ASN A N 1
ATOM 570 C CA . ASN A 1 73 ? -4.306 7.031 2.985 1.00 92.50 73 ASN A CA 1
ATOM 571 C C . ASN A 1 73 ? -3.103 6.096 2.796 1.00 92.50 73 ASN A C 1
ATOM 573 O O . ASN A 1 73 ? -2.100 6.498 2.210 1.00 92.50 73 ASN A O 1
ATOM 577 N N . ALA A 1 74 ? -3.206 4.844 3.244 1.00 93.19 74 ALA A N 1
ATOM 578 C CA . ALA A 1 74 ? -2.150 3.854 3.099 1.00 93.19 74 ALA A CA 1
ATOM 579 C C . ALA A 1 74 ? -1.866 3.516 1.632 1.00 93.19 74 ALA A C 1
ATOM 581 O O . ALA A 1 74 ? -0.701 3.463 1.235 1.00 93.19 74 ALA A O 1
ATOM 582 N N . PHE A 1 75 ? -2.910 3.349 0.814 1.00 91.69 75 PHE A N 1
ATOM 583 C CA . PHE A 1 75 ? -2.754 3.146 -0.628 1.00 91.69 75 PHE A CA 1
ATOM 584 C C . PHE A 1 75 ? -2.156 4.376 -1.316 1.00 91.69 75 PHE A C 1
ATOM 586 O O . PHE A 1 75 ? -1.236 4.225 -2.115 1.00 91.69 75 PHE A O 1
ATOM 593 N N . MET A 1 76 ? -2.574 5.592 -0.942 1.00 93.12 76 MET A N 1
ATOM 594 C CA . MET A 1 76 ? -1.935 6.821 -1.437 1.00 93.12 76 MET A CA 1
ATOM 595 C C . MET A 1 76 ? -0.445 6.885 -1.069 1.00 93.12 76 MET A C 1
ATOM 597 O O . MET A 1 76 ? 0.392 7.225 -1.900 1.00 93.12 76 MET A O 1
ATOM 601 N N . LYS A 1 77 ? -0.096 6.543 0.177 1.00 94.81 77 LYS A N 1
ATOM 602 C CA . LYS A 1 77 ? 1.293 6.524 0.654 1.00 94.81 77 LYS A CA 1
ATOM 603 C C . LYS A 1 77 ? 2.125 5.471 -0.082 1.00 94.81 77 LYS A C 1
ATOM 605 O O . LYS A 1 77 ? 3.277 5.746 -0.408 1.00 94.81 77 LYS A O 1
ATOM 610 N N . ALA A 1 78 ? 1.551 4.300 -0.365 1.00 92.81 78 ALA A N 1
ATOM 611 C CA . ALA A 1 78 ? 2.200 3.262 -1.162 1.00 92.81 78 ALA A CA 1
ATOM 612 C C . ALA A 1 78 ? 2.484 3.724 -2.592 1.00 92.81 78 ALA A C 1
ATOM 614 O O . ALA A 1 78 ? 3.601 3.529 -3.063 1.00 92.81 78 ALA A O 1
ATOM 615 N N . ASP A 1 79 ? 1.525 4.386 -3.238 1.00 88.88 79 ASP A N 1
ATOM 616 C CA . ASP A 1 79 ? 1.686 4.915 -4.593 1.00 88.88 79 ASP A CA 1
ATOM 617 C C . ASP A 1 79 ? 2.815 5.957 -4.669 1.00 88.88 79 ASP A C 1
ATOM 619 O O . ASP A 1 79 ? 3.741 5.824 -5.471 1.00 88.88 79 ASP A O 1
ATOM 623 N N . TYR A 1 80 ? 2.828 6.933 -3.752 1.00 92.31 80 TYR A N 1
ATOM 624 C CA . TYR A 1 80 ? 3.910 7.923 -3.693 1.00 92.31 80 TYR A CA 1
ATOM 625 C C . TYR A 1 80 ? 5.273 7.291 -3.410 1.00 92.31 80 TYR A C 1
ATOM 627 O O . TYR A 1 80 ? 6.260 7.625 -4.064 1.00 92.31 80 TYR A O 1
ATOM 635 N N . ALA A 1 81 ? 5.340 6.354 -2.462 1.00 93.69 81 ALA A N 1
ATOM 636 C CA . ALA A 1 81 ? 6.595 5.704 -2.113 1.00 93.69 81 ALA A CA 1
ATOM 637 C C . ALA A 1 81 ? 7.130 4.813 -3.252 1.00 93.69 81 ALA A C 1
ATOM 639 O O . ALA A 1 81 ? 8.345 4.733 -3.433 1.00 93.69 81 ALA A O 1
ATOM 640 N N . LEU A 1 82 ? 6.246 4.186 -4.037 1.00 90.81 82 LEU A N 1
ATOM 641 C CA . LEU A 1 82 ? 6.610 3.453 -5.250 1.00 90.81 82 LEU A CA 1
ATOM 642 C C . LEU A 1 82 ? 7.130 4.408 -6.334 1.00 90.81 82 LEU A C 1
ATOM 644 O O . LEU A 1 82 ? 8.170 4.143 -6.933 1.00 90.81 82 LEU A O 1
ATOM 648 N N . ALA A 1 83 ? 6.455 5.541 -6.551 1.00 88.75 83 ALA A N 1
ATOM 649 C CA . ALA A 1 83 ? 6.854 6.541 -7.541 1.00 88.75 83 ALA A CA 1
ATOM 650 C C . ALA A 1 83 ? 8.214 7.197 -7.231 1.00 88.75 83 ALA A C 1
ATOM 652 O O . ALA A 1 83 ? 8.966 7.519 -8.158 1.00 88.75 83 ALA A O 1
ATOM 653 N N . ASP A 1 84 ? 8.539 7.373 -5.947 1.00 92.06 84 ASP A N 1
ATOM 654 C CA . ASP A 1 84 ? 9.814 7.930 -5.477 1.00 92.06 84 ASP A CA 1
ATOM 655 C C . ASP A 1 84 ? 10.956 6.894 -5.427 1.00 92.06 84 ASP A C 1
ATOM 657 O O . ASP A 1 84 ? 12.133 7.258 -5.281 1.00 92.06 84 ASP A O 1
ATOM 661 N N . ALA A 1 85 ? 10.652 5.601 -5.564 1.00 91.12 85 ALA A N 1
ATOM 662 C CA . ALA A 1 85 ? 11.653 4.547 -5.527 1.00 91.12 85 ALA A CA 1
ATOM 663 C C . ALA A 1 85 ? 12.533 4.568 -6.789 1.00 91.12 85 ALA A C 1
ATOM 665 O O . ALA A 1 85 ? 12.085 4.351 -7.911 1.00 91.12 85 ALA A O 1
ATOM 666 N N . LYS A 1 86 ? 13.838 4.795 -6.603 1.00 88.12 86 LYS A N 1
ATOM 667 C CA . LYS A 1 86 ? 14.798 4.952 -7.713 1.00 88.12 86 LYS A CA 1
ATOM 668 C C . LYS A 1 86 ? 15.107 3.665 -8.479 1.00 88.12 86 LYS A C 1
ATOM 670 O O . LYS A 1 86 ? 15.569 3.748 -9.612 1.00 88.12 86 LYS A O 1
ATOM 675 N N . TYR A 1 87 ? 14.924 2.515 -7.838 1.00 90.12 87 TYR A N 1
ATOM 676 C CA . TYR A 1 87 ? 15.368 1.210 -8.337 1.00 90.12 87 TYR A CA 1
ATOM 677 C C . TYR A 1 87 ? 14.210 0.256 -8.640 1.00 90.12 87 TYR A C 1
ATOM 679 O O . TYR A 1 87 ? 14.456 -0.925 -8.847 1.00 90.12 87 TYR A O 1
ATOM 687 N N . LEU A 1 88 ? 12.971 0.750 -8.621 1.00 90.69 88 LEU A N 1
ATOM 688 C CA . LEU A 1 88 ? 11.793 -0.040 -8.964 1.00 90.69 88 LEU A CA 1
ATOM 689 C C . LEU A 1 88 ? 11.324 0.310 -10.371 1.00 90.69 88 LEU A C 1
ATOM 691 O O . LEU A 1 88 ? 11.456 1.452 -10.824 1.00 90.69 88 LEU A O 1
ATOM 695 N N . ASP A 1 89 ? 10.769 -0.681 -11.053 1.00 86.31 89 ASP A N 1
ATOM 696 C CA . ASP A 1 89 ? 10.195 -0.516 -12.376 1.00 86.31 89 ASP A CA 1
ATOM 697 C C . ASP A 1 89 ? 8.967 0.405 -12.335 1.00 86.31 89 ASP A C 1
ATOM 699 O O . ASP A 1 89 ? 7.889 0.041 -11.858 1.00 86.31 89 ASP A O 1
ATOM 703 N N . ARG A 1 90 ? 9.132 1.608 -12.893 1.00 83.81 90 ARG A N 1
ATOM 704 C CA . ARG A 1 90 ? 8.096 2.650 -12.977 1.00 83.81 90 ARG A CA 1
ATOM 705 C C . ARG A 1 90 ? 7.003 2.341 -14.003 1.00 83.81 90 ARG A C 1
ATOM 707 O O . ARG A 1 90 ? 6.026 3.082 -14.064 1.00 83.81 90 ARG A O 1
ATOM 714 N N . SER A 1 91 ? 7.190 1.317 -14.835 1.00 88.19 91 SER A N 1
ATOM 715 C CA . SER A 1 91 ? 6.171 0.816 -15.760 1.00 88.19 91 SER A CA 1
ATOM 716 C C . SER A 1 91 ? 5.318 -0.305 -15.158 1.00 88.19 91 SER A C 1
ATOM 718 O O . SER A 1 91 ? 4.263 -0.626 -15.709 1.00 88.19 91 SER A O 1
ATOM 720 N N . SER A 1 92 ? 5.728 -0.846 -14.004 1.00 89.62 92 SER A N 1
ATOM 721 C CA . SER A 1 92 ? 4.957 -1.852 -13.279 1.00 89.62 92 SER A CA 1
ATOM 722 C C . SER A 1 92 ? 3.761 -1.241 -12.545 1.00 89.62 92 SER A C 1
ATOM 724 O O . SER A 1 92 ? 3.809 -0.111 -12.057 1.00 89.62 92 SER A O 1
ATOM 726 N N . GLY A 1 93 ? 2.679 -2.009 -12.450 1.00 88.12 93 GLY A N 1
ATOM 727 C CA . GLY A 1 93 ? 1.466 -1.660 -11.718 1.00 88.12 93 GLY A CA 1
ATOM 728 C C . GLY A 1 93 ? 0.895 -2.867 -10.981 1.00 88.12 93 GLY A C 1
ATOM 729 O O . GLY A 1 93 ? 1.312 -4.009 -11.193 1.00 88.12 93 GLY A O 1
ATOM 730 N N . THR A 1 94 ? -0.032 -2.623 -10.057 1.00 91.56 94 THR A N 1
ATOM 731 C CA . THR A 1 94 ? -0.751 -3.701 -9.376 1.00 91.56 94 THR A CA 1
ATOM 732 C C . THR A 1 94 ? -2.167 -3.289 -9.001 1.00 91.56 94 THR A C 1
ATOM 734 O O . THR A 1 94 ? -2.393 -2.184 -8.511 1.00 91.56 94 THR A O 1
ATOM 737 N N . THR A 1 95 ? -3.102 -4.214 -9.177 1.00 88.69 95 THR A N 1
ATOM 738 C CA . THR A 1 95 ? -4.422 -4.182 -8.554 1.00 88.69 95 THR A CA 1
ATOM 739 C C . THR A 1 95 ? -4.319 -4.822 -7.176 1.00 88.69 95 THR A C 1
ATOM 741 O O . THR A 1 95 ? -3.803 -5.933 -7.046 1.00 88.69 95 THR A O 1
ATOM 744 N N . ALA A 1 96 ? -4.820 -4.147 -6.141 1.00 85.44 96 ALA A N 1
ATOM 745 C CA . ALA A 1 96 ? -4.803 -4.653 -4.774 1.00 85.44 96 ALA A CA 1
ATOM 746 C C . ALA A 1 96 ? -6.217 -4.706 -4.181 1.00 85.44 96 ALA A C 1
ATOM 748 O O . ALA A 1 96 ? -6.952 -3.719 -4.212 1.00 85.44 96 ALA A O 1
ATOM 749 N N . LEU A 1 97 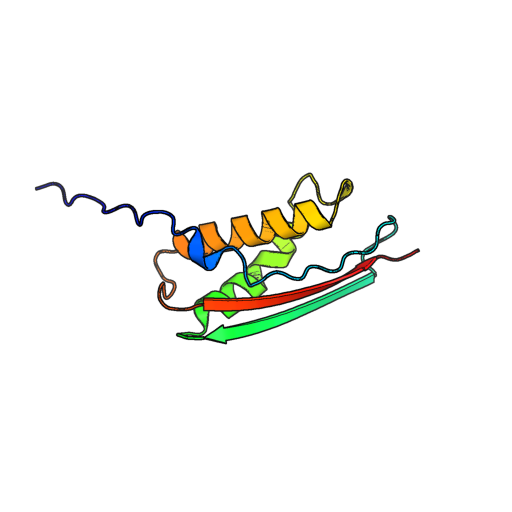? -6.578 -5.853 -3.602 1.00 87.06 97 LEU A N 1
ATOM 750 C CA . LEU A 1 97 ? -7.826 -6.045 -2.866 1.00 87.06 97 LEU A CA 1
ATOM 751 C C . LEU A 1 97 ? -7.522 -6.345 -1.400 1.00 87.06 97 LEU A C 1
ATOM 753 O O . LEU A 1 97 ? -6.733 -7.243 -1.098 1.00 87.06 97 LEU A O 1
ATOM 757 N N . THR A 1 98 ? -8.190 -5.624 -0.500 1.00 81.75 98 THR A N 1
ATOM 758 C CA . THR A 1 98 ? -8.021 -5.763 0.949 1.00 81.75 98 THR A CA 1
ATOM 759 C C . THR A 1 98 ? -9.344 -6.101 1.609 1.00 81.75 98 THR A C 1
ATOM 761 O O . THR A 1 98 ? -10.291 -5.318 1.543 1.00 81.75 98 THR A O 1
ATOM 764 N N . ALA A 1 99 ? -9.379 -7.234 2.306 1.00 82.25 99 ALA A N 1
ATOM 765 C CA . ALA A 1 99 ? -10.434 -7.576 3.246 1.00 82.25 99 ALA A CA 1
ATOM 766 C C . ALA A 1 99 ? -9.855 -7.546 4.662 1.00 82.25 99 ALA A C 1
ATOM 768 O O . ALA A 1 99 ? -8.892 -8.257 4.967 1.00 82.25 99 ALA A O 1
ATOM 769 N N . LEU A 1 100 ? -10.437 -6.708 5.516 1.00 76.12 100 LEU A N 1
ATOM 770 C CA . LEU A 1 100 ? -10.077 -6.619 6.923 1.00 76.12 100 LEU A CA 1
ATOM 771 C C . LEU A 1 100 ? -11.252 -7.121 7.756 1.00 76.12 100 LEU A C 1
ATOM 773 O O . LEU A 1 100 ? -12.334 -6.538 7.708 1.00 76.12 100 LEU A O 1
ATOM 777 N N . VAL A 1 101 ? -11.030 -8.202 8.500 1.00 72.38 101 VAL A N 1
ATOM 778 C CA . VAL A 1 101 ? -11.983 -8.711 9.483 1.00 72.38 101 VAL A CA 1
ATOM 779 C C . VAL A 1 101 ? -11.581 -8.148 10.837 1.00 72.38 101 VAL A C 1
ATOM 781 O O . VAL A 1 101 ? -10.453 -8.337 11.296 1.00 72.38 101 VAL A O 1
ATOM 784 N N . LEU A 1 102 ? -12.507 -7.417 11.439 1.00 68.88 102 LEU A N 1
ATOM 785 C CA . LEU A 1 102 ? -12.369 -6.829 12.763 1.00 68.88 102 LEU A CA 1
ATOM 786 C C . LEU A 1 102 ? -13.274 -7.628 13.704 1.00 68.88 102 LEU A C 1
ATOM 788 O O . LEU A 1 102 ? -14.432 -7.882 13.355 1.00 68.88 102 LEU A O 1
ATOM 792 N N . GLY A 1 103 ? -12.719 -8.078 14.829 1.00 63.94 103 GLY A N 1
ATOM 793 C CA . GLY A 1 103 ? -13.425 -8.864 15.837 1.00 63.94 103 GLY A CA 1
ATOM 794 C C . GLY A 1 103 ? -14.533 -8.077 16.544 1.00 63.94 103 GLY A C 1
ATOM 795 O O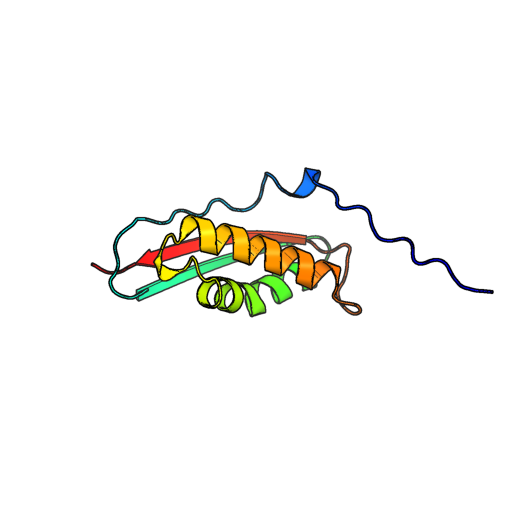 . GLY A 1 103 ? -14.622 -6.849 16.432 1.00 63.94 103 GLY A O 1
ATOM 796 N N . ARG A 1 104 ? -15.412 -8.813 17.236 1.00 50.59 104 ARG A N 1
ATOM 797 C CA . ARG A 1 104 ? -16.530 -8.290 18.041 1.00 50.59 104 ARG A CA 1
ATOM 798 C C . ARG A 1 104 ? -16.185 -8.309 19.519 1.00 50.59 104 ARG A C 1
ATOM 800 O O . ARG A 1 104 ? -15.609 -9.334 19.940 1.00 50.59 104 ARG A O 1
#

InterPro domains:
  IPR001932 PPM-type phosphatase-like domain [PF00481] (28-102)
  IPR001932 PPM-type phosphatase-like domain [PS51746] (14-104)
  IPR036457 PPM-type phosphatase-like domain superfamily [G3DSA:3.60.40.10] (6-104)
  IPR036457 PPM-type phosphatase-like domain superfamily [SSF81606] (35-103)

Foldseek 3Di:
DDDDDPDDPDDCVVPPDAEPEDDDDDDDDFPDKDKDKDKDPDCQLRVQCVVQLVVQLVPDPCNVVPSVVSNSRSVVVSVVVQVPDPPGDPRMHIHMYMDTDHDD

Secondary structure (DSSP, 8-state):
-----------GGGTTSS--EE-----S---EEEEEEEEESSSHHHHHHHHHHHHHHHTSTTTTT-HHHHHHHHHHHHHHHHHH-TTS-TT-EEEEEEEEE---

Radius of gyration: 15.53 Å; chains: 1; bounding box: 42×34×36 Å

pLDDT: mean 73.27, std 21.86, range [34.06, 94.81]

Sequence (104 aa):
MVKGRQKQKYRPEIFESCAIASATEHWQTADASKLVFDGHGGIDAASFTRKNILKFILEDSHFSAGVKRALRNAFMKADYALADAKYLDRSSGTTALTALVLGR

Organism: NCBI:txid205694